Protein AF-A0A6F9CN19-F1 (afdb_monomer)

Solvent-accessible surface area (backbone atoms only — not comparable to full-atom values): 7090 Å² total; per-residue (Å²): 136,91,67,76,57,71,47,80,42,83,46,63,60,89,83,60,94,75,43,63,70,49,41,49,70,39,71,46,81,58,62,67,62,36,44,31,36,53,36,39,32,31,45,31,84,78,61,68,46,53,52,29,28,43,36,44,32,36,23,45,93,88,40,79,76,48,75,51,76,42,83,72,42,68,47,59,54,47,94,64,71,45,78,47,69,55,71,85,42,67,38,74,65,55,86,89,65,64,62,66,31,43,35,43,36,33,36,31,34,73,86,66,49,79,80,45,76,47,38,34,34,42,64

Mean predicted aligned error: 8.13 Å

Structure (mmCIF, N/CA/C/O backbone):
data_AF-A0A6F9CN19-F1
#
_entry.id   AF-A0A6F9CN19-F1
#
loop_
_atom_site.group_PDB
_atom_site.id
_atom_site.type_symbol
_atom_site.label_atom_id
_atom_site.label_alt_id
_atom_site.label_comp_id
_atom_site.label_asym_id
_atom_site.label_entity_id
_atom_site.label_seq_id
_atom_site.pdbx_PDB_ins_code
_atom_site.Cartn_x
_atom_site.Cartn_y
_atom_site.Cartn_z
_atom_site.occupancy
_atom_site.B_iso_or_equiv
_atom_site.auth_seq_id
_atom_site.auth_comp_id
_atom_site.auth_asym_id
_atom_site.auth_atom_id
_atom_site.pdbx_PDB_model_num
ATOM 1 N N . MET A 1 1 ? -25.424 -10.986 -3.372 1.00 30.75 1 MET A N 1
ATOM 2 C CA . MET A 1 1 ? -24.559 -10.530 -4.480 1.00 30.75 1 MET A CA 1
ATOM 3 C C . MET A 1 1 ? -24.333 -9.041 -4.275 1.00 30.75 1 MET A C 1
ATOM 5 O O . MET A 1 1 ? -25.278 -8.412 -3.832 1.00 30.75 1 MET A O 1
ATOM 9 N N . GLU A 1 2 ? -23.114 -8.544 -4.503 1.00 36.38 2 GLU A N 1
ATOM 10 C CA . GLU A 1 2 ? -22.558 -7.228 -4.096 1.00 36.38 2 GLU A CA 1
ATOM 11 C C . GLU A 1 2 ? -22.090 -7.123 -2.640 1.00 36.38 2 GLU A C 1
ATOM 13 O O . GLU A 1 2 ? -22.821 -6.652 -1.772 1.00 36.38 2 GLU A O 1
ATOM 18 N N . LYS A 1 3 ? -20.838 -7.530 -2.380 1.00 28.44 3 LYS A N 1
ATOM 19 C CA . LYS A 1 3 ? -20.067 -7.102 -1.198 1.00 28.44 3 LYS A CA 1
ATOM 20 C C . LYS A 1 3 ? -18.550 -7.014 -1.447 1.00 28.44 3 LYS A C 1
ATOM 22 O O . LYS A 1 3 ? -17.791 -7.126 -0.501 1.00 28.44 3 LYS A O 1
ATOM 27 N N . ASP A 1 4 ? -18.113 -6.767 -2.679 1.00 33.34 4 ASP A N 1
ATOM 28 C CA . ASP A 1 4 ? -16.700 -6.483 -2.954 1.00 33.34 4 ASP A CA 1
ATOM 29 C C . ASP A 1 4 ? -16.559 -4.988 -3.241 1.00 33.34 4 ASP A C 1
ATOM 31 O O . ASP A 1 4 ? -16.896 -4.519 -4.329 1.00 33.34 4 ASP A O 1
ATOM 35 N N . GLN A 1 5 ? -16.117 -4.212 -2.249 1.00 38.00 5 GLN A N 1
ATOM 36 C CA . GLN A 1 5 ? -15.736 -2.820 -2.480 1.00 38.00 5 GLN A CA 1
ATOM 37 C C . GLN A 1 5 ? -14.251 -2.808 -2.850 1.00 38.00 5 GLN A C 1
ATOM 39 O O . GLN A 1 5 ? -13.382 -2.906 -1.986 1.00 38.00 5 GLN A O 1
ATOM 44 N N . ALA A 1 6 ? -13.960 -2.757 -4.152 1.00 35.94 6 ALA A N 1
ATOM 45 C CA . ALA A 1 6 ? -12.597 -2.602 -4.644 1.00 35.94 6 ALA A CA 1
ATOM 46 C C . ALA A 1 6 ? -12.129 -1.162 -4.394 1.00 35.94 6 ALA A C 1
ATOM 48 O O . ALA A 1 6 ? -12.777 -0.199 -4.810 1.00 35.94 6 ALA A O 1
ATOM 49 N N . LEU A 1 7 ? -11.012 -1.010 -3.684 1.00 41.41 7 LEU A N 1
ATOM 50 C CA . LEU A 1 7 ? -10.287 0.253 -3.631 1.00 41.41 7 LEU A CA 1
ATOM 51 C C . LEU A 1 7 ? -9.322 0.264 -4.817 1.00 41.41 7 LEU A C 1
ATOM 53 O O . LEU A 1 7 ? -8.249 -0.338 -4.753 1.00 41.41 7 LEU A O 1
ATOM 57 N N . ASP A 1 8 ? -9.733 0.919 -5.903 1.00 36.56 8 ASP A N 1
ATOM 58 C CA . ASP A 1 8 ? -8.900 1.087 -7.093 1.00 36.56 8 ASP A CA 1
ATOM 59 C C . ASP A 1 8 ? -7.884 2.214 -6.857 1.00 36.56 8 ASP A C 1
ATOM 61 O O . ASP A 1 8 ? -8.230 3.401 -6.816 1.00 36.56 8 ASP A O 1
ATOM 65 N N . ALA A 1 9 ? -6.614 1.842 -6.693 1.00 39.41 9 ALA A N 1
ATOM 66 C CA . ALA A 1 9 ? -5.482 2.753 -6.769 1.00 39.41 9 ALA A CA 1
ATOM 67 C C . ALA A 1 9 ? -4.789 2.551 -8.126 1.00 39.41 9 ALA A C 1
ATOM 69 O O . ALA A 1 9 ? -4.050 1.590 -8.339 1.00 39.41 9 ALA A O 1
ATOM 70 N N . VAL A 1 10 ? -5.044 3.452 -9.074 1.00 36.59 10 VAL A N 1
ATOM 71 C CA . VAL A 1 10 ? -4.301 3.491 -10.341 1.00 36.59 10 VAL A CA 1
ATOM 72 C C . VAL A 1 10 ? -2.981 4.220 -10.079 1.00 36.59 10 VAL A C 1
ATOM 74 O O . VAL A 1 10 ? -3.002 5.398 -9.729 1.00 36.59 10 VAL A O 1
ATOM 77 N N . LEU A 1 11 ? -1.843 3.533 -10.183 1.00 39.59 11 LEU A N 1
ATOM 78 C CA . LEU A 1 11 ? -0.511 4.055 -9.844 1.00 39.59 11 LEU A CA 1
ATOM 79 C C . LEU A 1 11 ? 0.494 3.831 -10.992 1.00 39.59 11 LEU A C 1
ATOM 81 O O . LEU A 1 11 ? 1.560 3.265 -10.789 1.00 39.59 11 LEU A O 1
ATOM 85 N N . GLY A 1 12 ? 0.184 4.273 -12.214 1.00 30.14 12 GLY A N 1
ATOM 86 C CA . GLY A 1 12 ? 1.147 4.253 -13.325 1.00 30.14 12 GLY A CA 1
ATOM 87 C C . GLY A 1 12 ? 2.419 5.057 -13.006 1.00 30.14 12 GLY A C 1
ATOM 88 O O . GLY A 1 12 ? 2.341 6.180 -12.508 1.00 30.14 12 GLY A O 1
ATOM 89 N N . ASP A 1 13 ? 3.599 4.494 -13.286 1.00 31.06 13 ASP A N 1
ATOM 90 C CA . ASP A 1 13 ? 4.883 5.149 -13.015 1.00 31.06 13 ASP A CA 1
ATOM 91 C C . ASP A 1 13 ? 4.949 6.568 -13.591 1.00 31.06 13 ASP A C 1
ATOM 93 O O . ASP A 1 13 ? 4.863 6.769 -14.803 1.00 31.06 13 ASP A O 1
ATOM 97 N N . CYS A 1 14 ? 5.268 7.523 -12.721 1.00 33.78 14 CYS A N 1
ATOM 98 C CA . CYS A 1 14 ? 6.185 8.627 -13.003 1.00 33.78 14 CYS A CA 1
ATOM 99 C C . CYS A 1 14 ? 5.967 9.412 -14.318 1.00 33.78 14 CYS A C 1
ATOM 101 O O . CYS A 1 14 ? 6.923 9.854 -14.942 1.00 33.78 14 CYS A O 1
ATOM 103 N N . VAL A 1 15 ? 4.717 9.660 -14.714 1.00 28.97 15 VAL A N 1
ATOM 104 C CA . VAL A 1 15 ? 4.305 10.889 -15.417 1.00 28.97 15 VAL A CA 1
ATOM 105 C C . VAL A 1 15 ? 2.969 11.310 -14.829 1.00 28.97 15 VAL A C 1
ATOM 107 O O . VAL A 1 15 ? 1.907 11.147 -15.415 1.00 28.97 15 VAL A O 1
ATOM 110 N N . CYS A 1 16 ? 3.082 11.741 -13.579 1.00 29.88 16 CYS A N 1
ATOM 111 C CA . CYS A 1 16 ? 2.322 12.755 -12.871 1.00 29.88 16 CYS A CA 1
ATOM 112 C C . CYS A 1 16 ? 2.470 12.384 -11.398 1.00 29.88 16 CYS A C 1
ATOM 114 O O . CYS A 1 16 ? 1.830 11.460 -10.908 1.00 29.88 16 CYS A O 1
ATOM 116 N N . ALA A 1 17 ? 3.220 13.190 -10.650 1.00 39.22 17 ALA A N 1
ATOM 117 C CA . ALA A 1 17 ? 2.925 13.465 -9.245 1.00 39.22 17 ALA A CA 1
ATOM 118 C C . ALA A 1 17 ? 1.536 14.148 -9.119 1.00 39.22 17 ALA A C 1
ATOM 120 O O . ALA A 1 17 ? 1.366 15.157 -8.443 1.00 39.22 17 ALA A O 1
ATOM 121 N N . GLY A 1 18 ? 0.555 13.640 -9.864 1.00 45.69 18 GLY A N 1
ATOM 122 C CA . GLY A 1 18 ? -0.813 14.082 -9.946 1.00 45.69 18 GLY A CA 1
ATOM 123 C C . GLY A 1 18 ? -1.534 13.410 -8.808 1.00 45.69 18 GLY A C 1
ATOM 124 O O . GLY A 1 18 ? -2.146 12.363 -8.971 1.00 45.69 18 GLY A O 1
ATOM 125 N N . ASP A 1 19 ? -1.412 14.058 -7.657 1.00 54.19 19 ASP A N 1
ATOM 126 C CA . ASP A 1 19 ? -2.309 13.922 -6.525 1.00 54.19 19 ASP A CA 1
ATOM 127 C C . ASP A 1 19 ? -2.088 12.739 -5.564 1.00 54.19 19 ASP A C 1
ATOM 129 O O . ASP A 1 19 ? -3.012 12.300 -4.885 1.00 54.19 19 ASP A O 1
ATOM 133 N N . LEU A 1 20 ? -0.828 12.332 -5.341 1.00 59.16 20 LEU A N 1
ATOM 134 C CA . LEU A 1 20 ? -0.442 11.700 -4.060 1.00 59.16 20 LEU A CA 1
ATOM 135 C C . LEU A 1 20 ? -0.928 12.537 -2.861 1.00 59.16 20 LEU A C 1
ATOM 137 O O . LEU A 1 20 ? -1.382 11.999 -1.853 1.00 59.16 20 LEU A O 1
ATOM 141 N N . GLU A 1 21 ? -0.888 13.863 -2.995 1.00 61.53 21 GLU A N 1
ATOM 142 C CA . GLU A 1 21 ? -1.450 14.793 -2.016 1.00 61.53 21 GLU A CA 1
ATOM 143 C C . GLU A 1 21 ? -2.986 14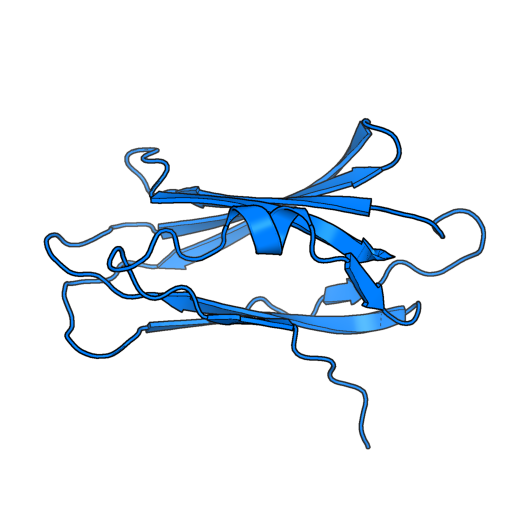.734 -1.938 1.00 61.53 21 GLU A C 1
ATOM 145 O O . GLU A 1 21 ? -3.532 14.872 -0.841 1.00 61.53 21 GLU A O 1
ATOM 150 N N . ALA A 1 22 ? -3.716 14.474 -3.031 1.00 61.81 22 ALA A N 1
ATOM 151 C CA . ALA A 1 22 ? -5.145 14.178 -2.912 1.00 61.81 22 ALA A CA 1
ATOM 152 C C . ALA A 1 22 ? -5.427 12.789 -2.355 1.00 61.81 22 ALA A C 1
ATOM 154 O O . ALA A 1 22 ? -6.414 12.662 -1.640 1.00 61.81 22 ALA A O 1
ATOM 155 N N . LEU A 1 23 ? -4.587 11.775 -2.591 1.00 62.75 23 LEU A N 1
ATOM 156 C CA . LEU A 1 23 ? -4.723 10.478 -1.916 1.00 62.75 23 LEU A CA 1
ATOM 157 C C . LEU A 1 23 ? -4.589 10.634 -0.395 1.00 62.75 23 LEU A C 1
ATOM 159 O O . LEU A 1 23 ? -5.418 10.090 0.331 1.00 62.75 23 LEU A O 1
ATOM 163 N N . LYS A 1 24 ? -3.660 11.479 0.083 1.00 63.38 24 LYS A N 1
ATOM 164 C CA . LYS A 1 24 ? -3.560 11.855 1.510 1.00 63.38 24 LYS A CA 1
ATOM 165 C C . LYS A 1 24 ? -4.826 12.526 2.042 1.00 63.38 24 LYS A C 1
ATOM 167 O O . LYS A 1 24 ? -5.202 12.311 3.192 1.00 63.38 24 LYS A O 1
ATOM 172 N N . LYS A 1 25 ? -5.486 13.345 1.217 1.00 63.97 25 LYS A N 1
ATOM 173 C CA . LYS A 1 25 ? -6.754 14.013 1.563 1.00 63.97 25 LYS A CA 1
ATOM 174 C C . LYS A 1 25 ? -7.978 13.116 1.371 1.00 63.97 25 LYS A C 1
ATOM 176 O O . LYS A 1 25 ? -9.061 13.480 1.828 1.00 63.97 25 LYS A O 1
ATOM 181 N N . LYS A 1 26 ? -7.837 11.975 0.694 1.00 67.06 26 LYS A N 1
ATOM 182 C CA . LYS A 1 26 ? -8.950 11.091 0.368 1.00 67.06 26 LYS A CA 1
ATOM 183 C C . LYS A 1 26 ? -9.280 10.236 1.582 1.00 67.06 26 LYS A C 1
ATOM 185 O O . LYS A 1 26 ? -8.471 9.444 2.064 1.00 67.06 26 LYS A O 1
ATOM 190 N N . SER A 1 27 ? -10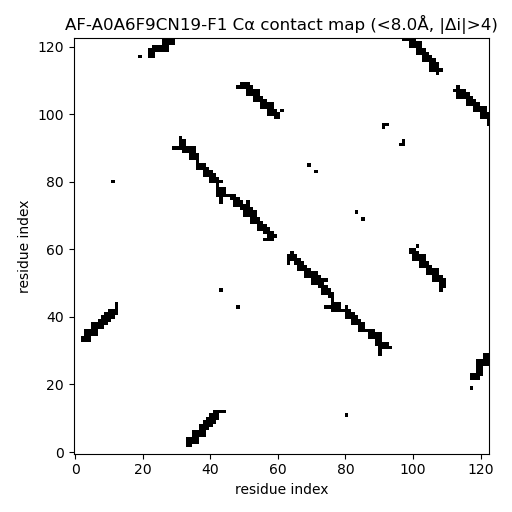.495 10.423 2.074 1.00 68.81 27 SER A N 1
ATOM 191 C CA . SER A 1 27 ? -11.107 9.548 3.056 1.00 68.81 27 SER A CA 1
ATOM 192 C C . SER A 1 27 ? -11.939 8.490 2.342 1.00 68.81 27 SER A C 1
ATOM 194 O O . SER A 1 2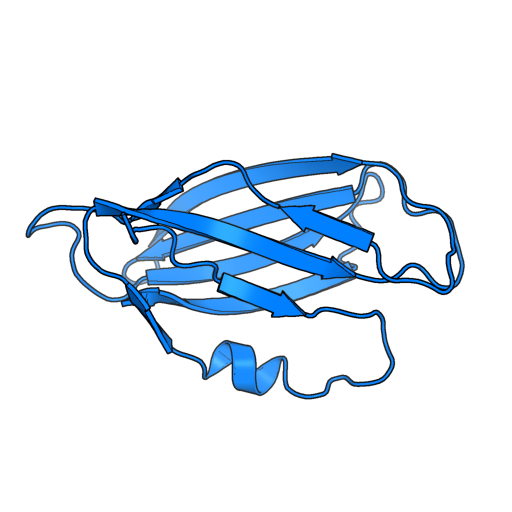7 ? -12.756 8.805 1.474 1.00 68.81 27 SER A O 1
ATOM 196 N N . PHE A 1 28 ? -11.743 7.229 2.707 1.00 77.62 28 PHE A N 1
ATOM 197 C CA . PHE A 1 28 ? -12.595 6.139 2.247 1.00 77.62 28 PHE A CA 1
ATOM 198 C C . PHE A 1 28 ? -13.483 5.695 3.402 1.00 77.62 28 PHE A C 1
ATOM 200 O O . PHE A 1 28 ? -12.989 5.387 4.483 1.00 77.62 28 PHE A O 1
ATOM 207 N N . THR A 1 29 ? -14.795 5.681 3.187 1.00 77.31 29 THR A N 1
ATOM 208 C CA . THR A 1 29 ? -15.745 5.133 4.159 1.00 77.31 29 THR A CA 1
ATOM 209 C C . THR A 1 29 ? -16.017 3.684 3.807 1.00 77.31 29 THR A C 1
ATOM 211 O O . THR A 1 29 ? -16.461 3.390 2.693 1.00 77.31 29 THR A O 1
ATOM 214 N N . MET A 1 30 ? -15.765 2.787 4.753 1.00 76.25 30 MET A N 1
ATOM 215 C CA . MET A 1 30 ? -15.969 1.355 4.576 1.00 76.25 30 MET A CA 1
ATOM 216 C C . MET A 1 30 ? -16.967 0.849 5.607 1.00 76.25 30 MET A C 1
ATOM 218 O O . MET A 1 30 ? -16.975 1.262 6.764 1.00 76.25 30 MET A O 1
ATOM 222 N N . LYS A 1 31 ? -17.855 -0.053 5.187 1.00 78.56 31 LYS A N 1
ATOM 223 C CA . LYS A 1 31 ? -18.762 -0.701 6.136 1.00 78.56 31 LYS A CA 1
ATOM 224 C C . LYS A 1 31 ? -17.962 -1.677 6.996 1.00 78.56 31 LYS A C 1
ATOM 226 O O . LYS A 1 31 ? -17.146 -2.430 6.482 1.00 78.56 31 LYS A O 1
ATOM 231 N N . GLU A 1 32 ? -18.232 -1.695 8.294 1.00 79.19 32 GLU A N 1
ATOM 232 C CA . GLU A 1 32 ? -17.629 -2.674 9.206 1.00 79.19 32 GLU A CA 1
ATOM 233 C C . GLU A 1 32 ? -17.870 -4.110 8.733 1.00 79.19 32 GLU A C 1
ATOM 235 O O . GLU A 1 32 ? -18.982 -4.454 8.317 1.00 79.19 32 GLU A O 1
ATOM 240 N N . GLY A 1 33 ? -16.837 -4.949 8.837 1.00 77.69 33 GLY A N 1
ATOM 241 C CA . GLY A 1 33 ? -16.901 -6.353 8.437 1.00 77.69 33 GLY A CA 1
ATOM 242 C C . GLY A 1 33 ? -17.143 -6.569 6.942 1.00 77.69 33 GLY A C 1
ATOM 243 O O . GLY A 1 33 ? -17.615 -7.639 6.563 1.00 77.69 33 GLY A O 1
ATOM 244 N N . VAL A 1 34 ? -16.923 -5.551 6.100 1.00 83.06 34 VAL A N 1
ATOM 245 C CA . VAL A 1 34 ? -16.911 -5.734 4.647 1.00 83.06 34 VAL A CA 1
ATOM 246 C C . VAL A 1 34 ? -15.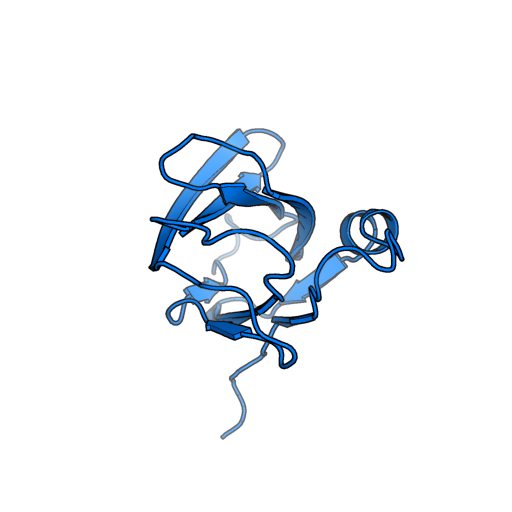572 -6.310 4.221 1.00 83.06 34 VAL A C 1
ATOM 248 O O . VAL A 1 34 ? -14.523 -5.883 4.706 1.00 83.06 34 VAL A O 1
ATOM 251 N N . ASP A 1 35 ? -15.630 -7.245 3.288 1.00 82.81 35 ASP A N 1
ATOM 252 C CA . ASP A 1 35 ? -14.454 -7.742 2.605 1.00 82.81 35 ASP A CA 1
ATOM 253 C C . ASP A 1 35 ? -13.997 -6.708 1.572 1.00 82.81 35 ASP A C 1
ATOM 255 O O . ASP A 1 35 ? -14.800 -6.109 0.846 1.00 82.81 35 ASP A O 1
ATOM 259 N N . TYR A 1 36 ? -12.694 -6.473 1.513 1.00 80.69 36 TYR A N 1
ATOM 260 C CA . TYR A 1 36 ? -12.090 -5.564 0.556 1.00 80.69 36 TYR A CA 1
ATOM 261 C C . TYR A 1 36 ? -10.774 -6.114 0.028 1.00 80.69 36 TYR A C 1
ATOM 263 O O . TYR A 1 36 ? -10.154 -7.018 0.590 1.00 80.69 36 TYR A O 1
ATOM 271 N N . ARG A 1 37 ? -10.355 -5.547 -1.099 1.00 82.75 37 ARG A N 1
ATOM 272 C CA . ARG A 1 37 ? -9.036 -5.767 -1.684 1.00 82.75 37 ARG A CA 1
ATOM 273 C C . ARG A 1 37 ? -8.468 -4.433 -2.114 1.00 82.75 37 ARG A C 1
ATOM 275 O O . ARG A 1 37 ? -9.205 -3.552 -2.566 1.00 82.75 37 ARG A O 1
ATOM 282 N N . VAL A 1 38 ? -7.155 -4.315 -2.009 1.00 81.25 38 VAL A N 1
ATOM 283 C CA . VAL A 1 38 ? -6.414 -3.194 -2.568 1.00 81.25 38 VAL A CA 1
ATOM 284 C C . VAL A 1 38 ? -5.900 -3.637 -3.927 1.00 81.25 38 VAL A C 1
ATOM 286 O O . VAL A 1 38 ? -5.146 -4.609 -4.022 1.00 81.25 38 VAL A O 1
ATOM 289 N N . LYS A 1 39 ? -6.340 -2.944 -4.977 1.00 81.25 39 LYS A N 1
ATOM 290 C CA . LYS A 1 39 ? -5.821 -3.126 -6.328 1.00 81.25 39 LYS A CA 1
ATOM 291 C C . LYS A 1 39 ? -4.900 -1.965 -6.661 1.00 81.25 39 LYS A C 1
ATOM 293 O O . LYS A 1 39 ? -5.268 -0.805 -6.483 1.00 81.25 39 LYS A O 1
ATOM 298 N N . ILE A 1 40 ? -3.713 -2.299 -7.146 1.00 81.75 40 ILE A N 1
ATOM 299 C CA . ILE A 1 40 ? -2.669 -1.351 -7.486 1.00 81.75 40 ILE A CA 1
ATOM 300 C C . ILE A 1 40 ? -2.230 -1.595 -8.923 1.00 81.75 40 ILE A C 1
ATOM 302 O O . ILE A 1 40 ? -1.738 -2.675 -9.248 1.00 81.75 40 ILE A O 1
ATOM 306 N N . HIS A 1 41 ? -2.381 -0.581 -9.766 1.00 81.88 41 HIS A N 1
ATOM 307 C CA . HIS A 1 41 ? -1.790 -0.578 -11.102 1.00 81.88 41 HIS A CA 1
ATOM 308 C C . HIS A 1 41 ? -0.441 0.101 -11.047 1.00 81.88 41 HIS A C 1
ATOM 310 O O . HIS A 1 41 ? -0.377 1.165 -10.463 1.00 81.88 41 HIS A O 1
ATOM 316 N N . PHE A 1 42 ? 0.607 -0.448 -11.641 1.00 82.06 42 PHE A N 1
ATOM 317 C CA . PHE A 1 42 ? 1.893 0.237 -11.730 1.00 82.06 42 PHE A CA 1
ATOM 318 C C . PHE A 1 42 ? 2.590 -0.059 -13.038 1.00 82.06 42 PHE A C 1
ATOM 320 O O . PHE A 1 42 ? 2.255 -1.011 -13.733 1.00 82.06 42 PHE A O 1
ATOM 327 N N . LYS A 1 43 ? 3.553 0.774 -13.410 1.00 83.12 43 LYS A N 1
ATOM 328 C CA . LYS A 1 43 ? 4.356 0.547 -14.610 1.00 83.12 43 LYS A CA 1
ATOM 329 C C . LYS A 1 43 ? 5.790 0.262 -14.179 1.00 83.12 43 LYS A C 1
ATOM 331 O O . LYS A 1 43 ? 6.107 0.386 -13.008 1.00 83.12 43 LYS A O 1
ATOM 336 N N . VAL A 1 44 ? 6.616 -0.229 -15.090 1.00 85.44 44 VAL A N 1
ATOM 337 C CA . VAL A 1 44 ? 8.066 -0.280 -14.899 1.00 85.44 44 VAL A CA 1
ATOM 338 C C . VAL A 1 44 ? 8.673 0.247 -16.186 1.00 85.44 44 VAL A C 1
ATOM 340 O O . VAL A 1 44 ? 8.416 -0.294 -17.261 1.00 85.44 44 VAL A O 1
ATOM 343 N N . ASN A 1 45 ? 9.425 1.344 -16.105 1.00 78.69 45 ASN A N 1
ATOM 344 C CA . ASN A 1 45 ? 9.897 2.046 -17.305 1.00 78.69 45 ASN A CA 1
ATOM 345 C C . ASN A 1 45 ? 11.334 1.718 -17.730 1.00 78.69 45 ASN A C 1
ATOM 347 O O . ASN A 1 45 ? 11.615 1.734 -18.926 1.00 78.69 45 ASN A O 1
ATOM 351 N N . ARG A 1 46 ? 12.262 1.520 -16.783 1.00 79.50 46 ARG A N 1
ATOM 352 C CA . ARG A 1 46 ? 13.711 1.525 -17.074 1.00 79.50 46 ARG A CA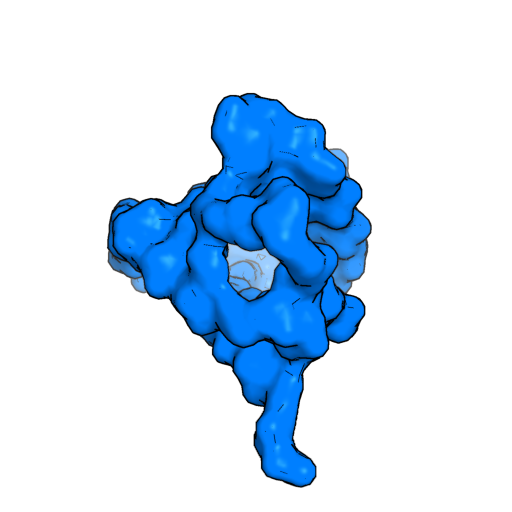 1
ATOM 353 C C . ARG A 1 46 ? 14.384 0.197 -16.787 1.00 79.50 46 ARG A C 1
ATOM 355 O O . ARG A 1 46 ? 14.760 -0.499 -17.720 1.00 79.50 46 ARG A O 1
ATOM 362 N N . ASP A 1 47 ? 14.509 -0.132 -15.510 1.00 84.12 47 ASP A N 1
ATOM 363 C CA . ASP A 1 47 ? 15.256 -1.290 -15.036 1.00 84.12 47 ASP A CA 1
ATOM 364 C C . ASP A 1 47 ? 14.316 -2.306 -14.390 1.00 84.12 47 ASP A C 1
ATOM 366 O O . ASP A 1 47 ? 13.198 -1.976 -13.989 1.00 84.12 47 ASP A O 1
ATOM 370 N N . ILE A 1 48 ? 14.765 -3.560 -14.318 1.00 87.12 48 ILE A N 1
ATOM 371 C CA . ILE A 1 48 ? 14.017 -4.626 -13.651 1.00 87.12 48 ILE A CA 1
ATOM 372 C C . ILE A 1 48 ? 13.971 -4.325 -12.152 1.00 87.12 48 ILE A C 1
ATOM 374 O O . ILE A 1 48 ? 15.013 -4.211 -11.511 1.00 87.12 48 ILE A O 1
ATOM 378 N N . VAL A 1 49 ? 12.768 -4.281 -11.587 1.00 89.00 49 VAL A N 1
ATOM 379 C CA . VAL A 1 49 ? 12.554 -4.186 -10.141 1.00 89.00 49 VAL A CA 1
ATOM 380 C C . VAL A 1 49 ? 12.415 -5.599 -9.594 1.00 89.00 49 VAL A C 1
ATOM 382 O O . VAL A 1 49 ? 11.465 -6.309 -9.931 1.00 89.00 49 VAL A O 1
ATOM 385 N N . SER A 1 50 ? 13.376 -6.033 -8.781 1.00 90.94 50 SER A N 1
ATOM 386 C CA . SER A 1 50 ? 13.416 -7.396 -8.240 1.00 90.94 50 SER A CA 1
ATOM 387 C C . SER A 1 50 ? 12.930 -7.445 -6.796 1.00 90.94 50 SER A C 1
ATOM 389 O O . SER A 1 50 ? 13.330 -6.625 -5.975 1.00 90.94 50 SER A O 1
ATOM 391 N N . GLY A 1 51 ? 12.076 -8.420 -6.479 1.00 93.19 51 GLY A N 1
ATOM 392 C CA . GLY A 1 51 ? 11.591 -8.609 -5.109 1.00 93.19 51 GLY A CA 1
ATOM 393 C C . GLY A 1 51 ? 10.736 -7.448 -4.598 1.00 93.19 51 GLY A C 1
ATOM 394 O O . GLY A 1 51 ? 10.813 -7.095 -3.419 1.00 93.19 51 GLY A O 1
ATOM 395 N N . LEU A 1 52 ? 9.922 -6.859 -5.480 1.00 92.69 52 LEU A N 1
ATOM 396 C CA . LEU A 1 52 ? 8.954 -5.823 -5.146 1.00 92.69 52 LEU A CA 1
ATOM 397 C C . LEU A 1 52 ? 8.007 -6.327 -4.050 1.00 92.69 52 LEU A C 1
ATOM 399 O O . LEU A 1 52 ? 7.452 -7.428 -4.121 1.00 92.69 52 LEU A O 1
ATOM 403 N N . LYS A 1 53 ? 7.816 -5.495 -3.035 1.00 94.00 53 LYS A N 1
ATOM 404 C CA . LYS A 1 53 ? 7.018 -5.728 -1.837 1.00 94.00 53 LYS A CA 1
ATOM 405 C C . LYS A 1 53 ? 6.094 -4.548 -1.627 1.00 94.00 53 LYS A C 1
ATOM 407 O O . LYS A 1 53 ? 6.525 -3.398 -1.650 1.00 94.00 53 LYS A O 1
ATOM 412 N N . TYR A 1 54 ? 4.839 -4.851 -1.343 1.00 92.25 54 TYR A N 1
ATOM 413 C CA . TYR A 1 54 ? 3.869 -3.882 -0.873 1.00 92.25 54 TYR A CA 1
ATOM 414 C C . TYR A 1 54 ? 3.787 -3.956 0.651 1.00 92.25 54 TYR A C 1
ATOM 416 O O . TYR A 1 54 ? 3.566 -5.025 1.220 1.00 92.25 54 TYR A O 1
ATOM 424 N N . VAL A 1 55 ? 3.981 -2.827 1.323 1.00 92.88 55 VAL A N 1
ATOM 425 C CA . VAL A 1 55 ? 3.906 -2.725 2.779 1.00 92.88 55 VAL A CA 1
ATOM 426 C C . VAL A 1 55 ? 2.715 -1.856 3.150 1.00 92.88 55 VAL A C 1
ATOM 428 O O . VAL A 1 55 ? 2.658 -0.680 2.796 1.00 92.88 55 VAL A O 1
ATOM 431 N N . HIS A 1 56 ? 1.796 -2.434 3.915 1.00 91.12 56 HIS A N 1
ATOM 432 C CA . HIS A 1 56 ? 0.588 -1.792 4.408 1.00 91.12 56 HIS A CA 1
ATOM 433 C C . HIS A 1 56 ? 0.681 -1.642 5.928 1.00 91.12 56 HIS A C 1
ATOM 435 O O . HIS A 1 56 ? 0.755 -2.628 6.662 1.00 91.12 56 HIS A O 1
ATOM 441 N N . LEU A 1 57 ? 0.736 -0.405 6.416 1.00 93.06 57 LEU A N 1
ATOM 442 C CA . LEU A 1 57 ? 0.830 -0.092 7.840 1.00 93.06 57 LEU A CA 1
ATOM 443 C C . LEU A 1 57 ? -0.435 0.612 8.301 1.00 93.06 57 LEU A C 1
ATOM 445 O O . LEU A 1 57 ? -0.746 1.704 7.826 1.00 93.06 57 LEU A O 1
ATOM 449 N N . THR A 1 58 ? -1.096 0.048 9.302 1.00 90.88 58 THR A N 1
ATOM 450 C CA . THR A 1 58 ? -2.350 0.595 9.818 1.00 90.88 58 THR A CA 1
ATOM 451 C C . THR A 1 58 ? -2.113 1.222 11.181 1.00 90.88 58 THR A C 1
ATOM 453 O O . THR A 1 58 ? -1.583 0.592 12.102 1.00 90.88 58 THR A O 1
ATOM 456 N N . TYR A 1 59 ? -2.519 2.480 11.327 1.00 92.06 59 TYR A N 1
ATOM 457 C CA . TYR A 1 59 ? -2.382 3.263 12.547 1.00 92.06 59 TYR A CA 1
ATOM 458 C C . TYR A 1 59 ? -3.744 3.695 13.070 1.00 92.06 59 TYR A C 1
ATOM 460 O O . TYR A 1 59 ? -4.619 4.121 12.319 1.00 92.06 59 TYR A O 1
ATOM 468 N N . ARG A 1 60 ? -3.897 3.678 14.391 1.00 89.88 60 ARG A N 1
ATOM 469 C CA . ARG A 1 60 ? -5.081 4.176 15.084 1.00 89.88 60 ARG A CA 1
ATOM 470 C C . ARG A 1 60 ? -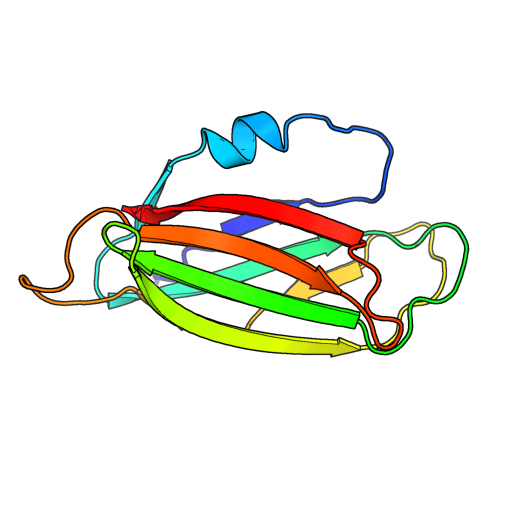4.651 5.103 16.208 1.00 89.88 60 ARG A C 1
ATOM 472 O O . ARG A 1 60 ? -3.858 4.714 17.059 1.00 89.88 60 ARG A O 1
ATOM 479 N N . LYS A 1 61 ? -5.164 6.339 16.211 1.00 87.50 61 LYS A N 1
ATOM 480 C CA . LYS A 1 61 ? -4.781 7.380 17.191 1.00 87.50 61 LYS A CA 1
ATOM 481 C C . LYS A 1 61 ? -3.251 7.540 17.332 1.00 87.50 61 LYS A C 1
ATOM 483 O O . LYS A 1 61 ? -2.739 7.691 18.434 1.00 87.50 61 LYS A O 1
ATOM 488 N N . GLY A 1 62 ? -2.520 7.445 16.218 1.00 86.44 62 GLY A N 1
ATOM 489 C CA . GLY A 1 62 ? -1.054 7.543 16.178 1.00 86.44 62 GLY A CA 1
ATOM 490 C C . GLY A 1 62 ? -0.285 6.266 16.550 1.00 86.44 62 GLY A C 1
ATOM 491 O O . GLY A 1 62 ? 0.921 6.209 16.329 1.00 86.44 62 GLY A O 1
ATOM 492 N N . LEU A 1 63 ? -0.949 5.220 17.051 1.00 90.31 63 LEU A N 1
ATOM 493 C CA . LEU A 1 63 ? -0.325 3.934 17.379 1.00 90.31 63 LEU A CA 1
ATOM 494 C C . LEU A 1 63 ? -0.442 2.967 16.201 1.00 90.31 63 LEU A C 1
ATOM 496 O O . LEU A 1 63 ? -1.528 2.804 15.646 1.00 90.31 63 LEU A O 1
ATOM 500 N N . ARG A 1 64 ? 0.656 2.298 15.829 1.00 92.56 64 ARG A N 1
ATOM 501 C CA . ARG A 1 64 ? 0.619 1.233 14.816 1.00 92.56 64 ARG A CA 1
ATOM 502 C C . ARG A 1 64 ? -0.120 0.026 15.388 1.00 92.56 64 ARG A C 1
ATOM 504 O O . ARG A 1 64 ? 0.331 -0.541 16.380 1.00 92.56 64 ARG A O 1
ATOM 511 N N . VAL A 1 65 ? -1.228 -0.346 14.759 1.00 91.25 65 VAL A N 1
ATOM 512 C CA . VAL A 1 65 ? -2.078 -1.472 15.175 1.00 91.25 65 VAL A CA 1
ATOM 513 C C . VAL A 1 65 ? -1.896 -2.701 14.296 1.00 91.25 65 VAL A C 1
ATOM 515 O O . VAL A 1 65 ? -2.126 -3.802 14.779 1.00 91.25 65 VAL A O 1
ATOM 518 N N . ASP A 1 66 ? -1.452 -2.524 13.051 1.00 90.75 66 ASP A N 1
ATOM 519 C CA . ASP A 1 66 ? -1.192 -3.631 12.134 1.00 90.75 66 ASP A CA 1
ATOM 520 C C . ASP A 1 66 ? -0.055 -3.312 11.145 1.00 90.75 66 ASP A C 1
ATOM 522 O O . ASP A 1 66 ? 0.283 -2.143 10.900 1.00 90.75 66 ASP A O 1
ATOM 526 N N . LYS A 1 67 ? 0.572 -4.369 10.624 1.00 93.19 67 LYS A N 1
ATOM 527 C CA . LYS A 1 67 ? 1.550 -4.325 9.536 1.00 93.19 67 LYS A CA 1
ATOM 528 C C . LYS A 1 67 ? 1.382 -5.576 8.676 1.00 93.19 67 LYS A C 1
ATOM 530 O O . LYS A 1 67 ? 1.784 -6.659 9.100 1.00 93.19 67 LYS A O 1
ATOM 535 N N . ALA A 1 68 ? 0.951 -5.388 7.436 1.00 91.88 68 ALA A N 1
ATOM 536 C CA . ALA A 1 68 ? 0.968 -6.416 6.407 1.00 91.88 68 ALA A CA 1
ATOM 537 C C . ALA A 1 68 ? 2.085 -6.142 5.389 1.00 91.88 68 ALA A C 1
ATOM 539 O O . ALA A 1 68 ? 2.379 -4.996 5.037 1.00 91.88 68 ALA A O 1
ATOM 540 N N . VAL A 1 69 ? 2.754 -7.205 4.943 1.00 93.62 69 VAL A N 1
ATOM 541 C CA . VAL A 1 69 ? 3.780 -7.146 3.896 1.00 93.62 69 VAL A CA 1
ATOM 542 C C . VAL A 1 69 ? 3.456 -8.213 2.869 1.00 93.62 69 VAL A C 1
ATOM 544 O O . VAL A 1 69 ? 3.405 -9.397 3.198 1.00 93.62 69 VAL A O 1
ATOM 547 N N . TYR A 1 70 ? 3.275 -7.787 1.629 1.00 92.69 70 TYR A N 1
ATOM 548 C CA . TYR A 1 70 ? 2.927 -8.646 0.514 1.00 92.69 70 TYR A CA 1
ATOM 549 C C . TYR A 1 70 ? 4.090 -8.701 -0.466 1.00 92.69 70 TYR A C 1
A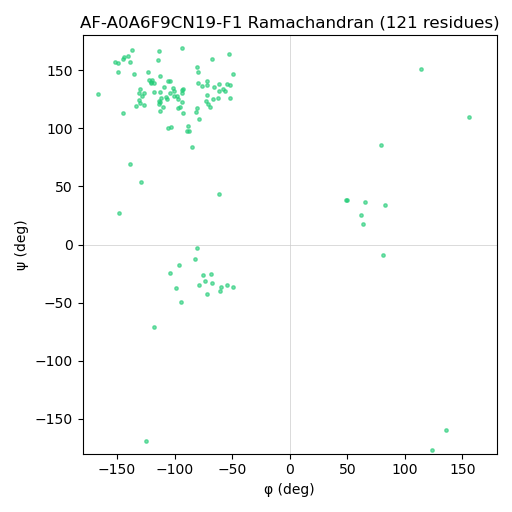TOM 551 O O . TYR A 1 70 ? 4.527 -7.668 -0.969 1.00 92.69 70 TYR A O 1
ATOM 559 N N . MET A 1 71 ? 4.597 -9.905 -0.736 1.00 93.44 71 MET A N 1
ATOM 560 C CA . MET A 1 71 ? 5.523 -10.116 -1.845 1.00 93.44 71 MET A CA 1
ATOM 561 C C . MET A 1 71 ? 4.739 -9.983 -3.149 1.00 93.44 71 MET A C 1
ATOM 563 O O . MET A 1 71 ? 3.777 -10.716 -3.367 1.00 93.44 71 MET A O 1
ATOM 567 N N . VAL A 1 72 ? 5.150 -9.039 -3.987 1.00 91.81 72 VAL A N 1
ATOM 568 C CA . VAL A 1 72 ? 4.490 -8.723 -5.258 1.00 91.81 72 VAL A CA 1
ATOM 569 C C . VAL A 1 72 ? 5.181 -9.507 -6.369 1.00 91.81 72 VAL A C 1
ATOM 571 O O . VAL A 1 72 ? 4.526 -10.250 -7.093 1.00 91.81 72 VAL A O 1
ATOM 574 N N . GLY A 1 73 ? 6.516 -9.439 -6.431 1.00 93.00 73 GLY A N 1
ATOM 575 C CA . GLY A 1 73 ? 7.332 -10.223 -7.362 1.00 93.00 73 GLY A CA 1
ATOM 576 C C . GLY A 1 73 ? 8.432 -9.406 -8.032 1.00 93.00 73 GLY A C 1
ATOM 577 O O . GLY A 1 73 ? 8.814 -8.349 -7.542 1.00 93.00 73 GLY A O 1
ATOM 578 N N . SER A 1 74 ? 8.943 -9.893 -9.160 1.00 91.75 74 SER A N 1
ATOM 579 C CA . SER A 1 74 ? 9.939 -9.180 -9.965 1.00 91.75 74 SER A CA 1
ATOM 580 C C . SER A 1 74 ? 9.334 -8.762 -11.299 1.00 91.75 74 SER A C 1
ATOM 582 O O . SER A 1 74 ? 8.720 -9.583 -11.983 1.00 91.75 74 SER A O 1
ATOM 584 N N . TYR A 1 75 ? 9.518 -7.498 -11.671 1.00 90.06 75 TYR A N 1
ATOM 585 C CA . TYR A 1 75 ? 8.870 -6.880 -12.825 1.00 90.06 75 TYR A CA 1
ATOM 586 C C . TYR A 1 75 ? 9.907 -6.201 -13.710 1.00 90.06 75 TYR A C 1
ATOM 588 O O . TYR A 1 75 ? 10.727 -5.416 -13.240 1.00 90.06 75 TYR A O 1
ATOM 596 N N . GLY A 1 76 ? 9.886 -6.537 -14.998 1.00 87.69 76 GLY A N 1
ATOM 597 C CA . GLY A 1 76 ? 10.728 -5.901 -16.004 1.00 87.69 76 GLY A CA 1
ATOM 598 C C . GLY A 1 76 ? 10.020 -4.736 -16.699 1.00 87.69 76 GLY A C 1
ATOM 599 O O . GLY A 1 76 ? 8.806 -4.595 -16.563 1.00 87.69 76 GLY A O 1
ATOM 600 N N . PRO A 1 77 ? 10.755 -3.930 -17.482 1.00 88.25 77 PRO A N 1
ATOM 601 C CA . PRO A 1 77 ? 10.181 -2.797 -18.192 1.00 88.25 77 PRO A CA 1
ATOM 602 C C . PRO A 1 77 ? 9.097 -3.210 -19.192 1.00 88.25 77 PRO A C 1
ATOM 604 O O . PRO A 1 77 ? 9.312 -4.111 -20.008 1.00 88.25 77 PRO A O 1
ATOM 607 N N . ARG A 1 78 ? 7.945 -2.533 -19.164 1.00 87.38 78 ARG A N 1
ATOM 608 C CA . ARG A 1 78 ? 6.812 -2.806 -20.062 1.00 87.38 78 ARG A CA 1
ATOM 609 C C . ARG A 1 78 ? 6.007 -1.538 -20.359 1.00 87.38 78 ARG A C 1
ATOM 611 O O . ARG A 1 78 ? 5.927 -0.626 -19.541 1.00 87.38 78 ARG A O 1
ATOM 618 N N . VAL A 1 79 ? 5.416 -1.465 -21.557 1.00 84.69 79 VAL A N 1
ATOM 619 C CA . VAL A 1 79 ? 4.580 -0.326 -21.981 1.00 84.69 79 VAL A CA 1
ATOM 620 C C . VAL A 1 79 ? 3.237 -0.320 -21.250 1.00 84.69 79 VAL A C 1
ATOM 622 O O . VAL A 1 79 ? 2.782 0.747 -20.833 1.00 84.69 79 VAL A O 1
ATOM 625 N N . GLU A 1 80 ? 2.620 -1.488 -21.109 1.00 88.81 80 GLU A N 1
ATOM 626 C CA . GLU A 1 80 ? 1.364 -1.695 -20.393 1.00 88.81 80 GLU A CA 1
ATOM 627 C C . GLU A 1 80 ? 1.566 -1.782 -18.876 1.00 88.81 80 GLU A C 1
ATOM 629 O O . GLU A 1 80 ? 2.617 -2.204 -18.396 1.00 88.81 80 GLU A O 1
ATOM 634 N N . GLU A 1 81 ? 0.530 -1.404 -18.129 1.00 85.00 81 GLU A N 1
ATOM 635 C CA . GLU A 1 81 ? 0.536 -1.444 -16.668 1.00 85.00 81 GLU A CA 1
ATOM 636 C C . GLU A 1 81 ? 0.466 -2.884 -16.139 1.00 85.00 81 GLU A C 1
ATOM 638 O O . GLU A 1 81 ? -0.252 -3.746 -16.653 1.00 85.00 81 GLU A O 1
ATOM 643 N N . HIS A 1 82 ? 1.214 -3.127 -15.073 1.00 85.56 82 HIS A N 1
ATOM 644 C CA . HIS A 1 82 ? 1.071 -4.269 -14.191 1.00 85.56 82 HIS A CA 1
ATOM 645 C C . HIS A 1 82 ? -0.072 -4.033 -13.209 1.00 85.56 82 HIS A C 1
ATOM 647 O O . HIS A 1 82 ? -0.325 -2.907 -12.792 1.00 85.56 82 HIS A O 1
ATOM 653 N N . GLU A 1 83 ? -0.738 -5.112 -12.810 1.00 86.50 83 GLU A N 1
ATOM 654 C CA . GLU A 1 83 ? -1.754 -5.099 -11.764 1.00 86.50 83 GLU A CA 1
ATOM 655 C C . GLU A 1 83 ? -1.287 -5.999 -10.618 1.00 86.50 83 GLU A C 1
ATOM 657 O O . GLU A 1 83 ? -0.883 -7.145 -10.834 1.00 86.50 83 GLU A O 1
ATOM 662 N N . PHE A 1 84 ? -1.361 -5.479 -9.398 1.00 85.56 84 PHE A N 1
ATOM 663 C CA . PHE A 1 84 ? -1.230 -6.247 -8.172 1.00 85.56 84 PHE A CA 1
ATOM 664 C C . PHE A 1 84 ? -2.504 -6.105 -7.344 1.00 85.56 84 PHE A C 1
ATOM 666 O O . PHE A 1 84 ? -3.067 -5.019 -7.223 1.00 85.56 84 PHE A O 1
ATOM 673 N N . MET A 1 85 ? -2.950 -7.208 -6.752 1.00 84.25 85 MET A N 1
ATOM 674 C CA . MET A 1 85 ? -4.124 -7.241 -5.894 1.00 84.25 85 MET A CA 1
ATOM 675 C C . MET A 1 85 ? -3.776 -7.964 -4.599 1.00 84.25 85 MET A C 1
ATOM 677 O O . MET A 1 85 ? -3.229 -9.068 -4.630 1.00 84.25 85 MET A O 1
ATOM 681 N N . THR A 1 86 ? -4.106 -7.354 -3.463 1.00 84.31 86 THR A N 1
ATOM 682 C CA . THR A 1 86 ? -3.952 -8.013 -2.164 1.00 84.31 86 THR A CA 1
ATOM 683 C C . THR A 1 86 ? -4.933 -9.184 -2.026 1.00 84.31 86 THR A C 1
ATOM 685 O O . THR A 1 86 ? -5.972 -9.224 -2.700 1.00 84.31 86 THR A O 1
ATOM 688 N N . PRO A 1 87 ? -4.659 -10.134 -1.115 1.00 87.00 87 PRO A N 1
ATOM 689 C CA . PRO A 1 87 ? -5.685 -11.039 -0.615 1.00 87.00 87 PRO A CA 1
ATOM 690 C C . PRO A 1 87 ? -6.905 -10.271 -0.083 1.00 87.00 87 PRO A C 1
ATOM 692 O O . PRO A 1 87 ? -6.842 -9.065 0.165 1.00 87.00 87 PRO A O 1
ATOM 695 N N . VAL A 1 88 ? -8.017 -10.987 0.092 1.00 83.19 88 VAL A N 1
ATOM 696 C CA . VAL A 1 88 ? -9.199 -10.434 0.764 1.00 83.19 88 VAL A CA 1
ATOM 697 C C . VAL A 1 88 ? -8.831 -10.075 2.201 1.00 83.19 88 VAL A C 1
ATOM 699 O O . VAL A 1 88 ? -8.341 -10.927 2.942 1.00 83.19 88 VAL A O 1
ATOM 702 N N . GLU A 1 89 ? -9.098 -8.832 2.578 1.00 80.25 89 GLU A N 1
ATOM 703 C CA . GLU A 1 89 ? -9.006 -8.329 3.944 1.00 80.25 89 GLU A CA 1
ATOM 704 C C . GLU A 1 89 ? -10.412 -7.988 4.453 1.00 80.25 89 GLU A C 1
ATOM 706 O O . GLU A 1 89 ? -11.261 -7.539 3.687 1.00 80.25 89 GLU A O 1
ATOM 711 N N . GLU A 1 90 ? -10.671 -8.198 5.745 1.00 80.06 90 GLU A N 1
ATOM 712 C CA . GLU A 1 90 ? -11.950 -7.845 6.373 1.00 80.06 90 GLU A CA 1
ATOM 713 C C . GLU A 1 90 ? -11.801 -6.518 7.130 1.00 80.06 90 GLU A C 1
ATOM 715 O O . GLU A 1 90 ? -10.915 -6.364 7.977 1.00 80.06 90 GLU A O 1
ATOM 720 N N . ALA A 1 91 ? -12.687 -5.554 6.865 1.00 80.88 91 ALA A N 1
ATOM 721 C CA . ALA A 1 91 ? -12.702 -4.287 7.586 1.00 80.88 91 ALA A CA 1
ATOM 722 C C . ALA A 1 91 ? -12.970 -4.515 9.090 1.00 80.88 91 ALA A C 1
ATOM 724 O O . ALA A 1 91 ? -13.869 -5.291 9.439 1.00 80.88 91 ALA A O 1
ATOM 725 N N . PRO A 1 92 ? -12.267 -3.812 10.002 1.00 79.19 92 PRO A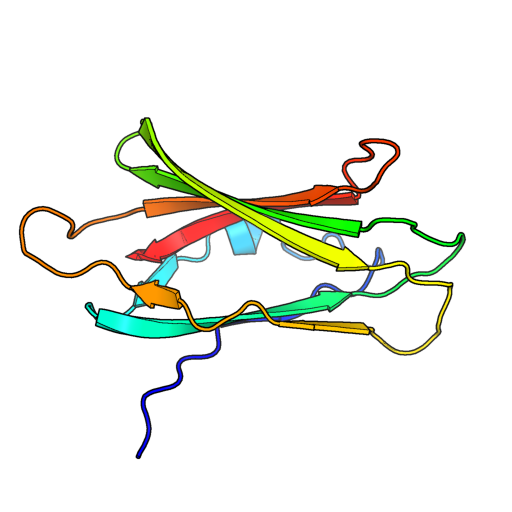 N 1
ATOM 726 C CA . PRO A 1 92 ? -12.449 -3.988 11.441 1.00 79.19 92 PRO A CA 1
ATOM 727 C C . PRO A 1 92 ? -13.920 -3.865 11.865 1.00 79.19 92 PRO A C 1
ATOM 729 O O . PRO A 1 92 ? -14.630 -2.963 11.423 1.00 79.19 92 PRO A O 1
ATOM 732 N N . LYS A 1 93 ? -14.377 -4.754 12.756 1.00 78.94 93 LYS A N 1
ATOM 733 C CA . LYS A 1 93 ? -15.765 -4.786 13.249 1.00 78.94 93 LYS A CA 1
ATOM 734 C C . LYS A 1 93 ? -15.860 -4.659 14.765 1.00 78.94 93 LYS A C 1
ATOM 736 O O . LYS A 1 93 ? -15.082 -5.263 15.502 1.00 78.94 93 LYS A O 1
ATOM 741 N N . GLY A 1 94 ? -16.866 -3.918 15.233 1.00 77.25 94 GLY A N 1
ATOM 742 C CA . GLY A 1 94 ? -17.208 -3.801 16.653 1.00 77.25 94 GLY A CA 1
ATOM 743 C C . GLY A 1 94 ? -16.998 -2.403 17.237 1.00 77.25 94 GLY A C 1
ATOM 744 O O . GLY A 1 94 ? -16.129 -1.641 16.821 1.00 77.25 94 GLY A O 1
ATOM 745 N N . MET A 1 95 ? -17.792 -2.067 18.258 1.00 71.56 95 MET A N 1
ATOM 746 C CA . MET A 1 95 ? -17.866 -0.712 18.830 1.00 71.56 95 MET A CA 1
ATOM 747 C C . MET A 1 95 ? -16.514 -0.141 19.281 1.00 71.56 95 MET A C 1
ATOM 749 O O . MET A 1 95 ? -16.284 1.057 19.151 1.00 71.56 95 MET A O 1
ATOM 753 N N . ILE A 1 96 ? -15.613 -0.989 19.788 1.00 75.25 96 ILE A N 1
ATOM 754 C CA . ILE A 1 96 ? -14.307 -0.563 20.310 1.00 75.25 96 ILE A CA 1
ATOM 755 C C . ILE A 1 96 ? -13.329 -0.228 19.185 1.00 75.25 96 ILE A C 1
ATOM 757 O O . ILE A 1 96 ? -12.425 0.573 19.411 1.00 75.25 96 ILE A O 1
ATOM 761 N N . VAL A 1 97 ? -13.476 -0.814 17.993 1.00 79.69 97 VAL A N 1
ATOM 762 C CA . VAL A 1 97 ? -12.533 -0.651 16.872 1.00 79.69 97 VAL A CA 1
ATOM 763 C C . VAL A 1 97 ? -12.959 0.433 15.880 1.00 79.69 97 VAL A C 1
ATOM 765 O O . VAL A 1 97 ? -12.103 0.997 15.214 1.00 79.69 97 VAL A O 1
ATOM 768 N N . ARG A 1 98 ? -14.231 0.852 15.892 1.00 81.00 98 ARG A N 1
ATOM 769 C CA . ARG A 1 98 ? -14.743 1.974 15.082 1.00 81.00 98 ARG A CA 1
ATOM 770 C C . ARG A 1 98 ? -13.895 3.249 15.185 1.00 81.00 98 ARG A C 1
ATOM 772 O O . ARG A 1 98 ? -13.369 3.589 16.254 1.00 81.00 98 ARG A O 1
ATOM 779 N N . GLY A 1 99 ? -13.828 3.989 14.082 1.00 83.62 99 GLY A N 1
ATOM 780 C CA . GLY A 1 99 ? -13.184 5.298 13.983 1.00 83.62 99 GLY A CA 1
ATOM 781 C C . GLY A 1 99 ? -12.103 5.341 12.909 1.00 83.62 99 GLY A C 1
ATOM 782 O O . GLY A 1 99 ? -11.867 4.367 12.211 1.00 83.62 99 GLY A O 1
ATOM 783 N N . SER A 1 100 ? -11.431 6.484 12.798 1.00 86.06 100 SER A N 1
ATOM 784 C CA . SER A 1 100 ? -10.465 6.724 11.728 1.00 86.06 100 SER A CA 1
ATOM 785 C C . SER A 1 100 ? -9.174 5.930 11.910 1.00 86.06 100 SER A C 1
ATOM 787 O O . SER A 1 100 ? -8.502 6.036 12.947 1.00 86.06 100 SER A O 1
ATOM 789 N N . TYR A 1 101 ? -8.782 5.220 10.859 1.00 88.50 101 TYR A N 1
ATOM 790 C CA . TYR A 1 101 ? -7.469 4.607 10.736 1.00 88.50 101 TYR A CA 1
ATOM 791 C C . TYR A 1 101 ? -6.650 5.343 9.687 1.00 88.50 101 TYR A C 1
ATOM 793 O O . TYR A 1 101 ? -7.137 5.662 8.606 1.00 88.50 101 TYR A O 1
ATOM 801 N N . HIS A 1 102 ? -5.391 5.596 10.020 1.00 89.88 102 HIS A N 1
ATOM 802 C CA . HIS A 1 102 ? -4.422 6.159 9.094 1.00 89.88 102 HIS A CA 1
ATOM 803 C C . HIS A 1 102 ? -3.613 5.008 8.521 1.00 89.88 102 HIS A C 1
ATOM 805 O O . HIS A 1 102 ? -2.930 4.295 9.255 1.00 89.88 102 HIS A O 1
ATOM 811 N N . ILE A 1 103 ? -3.706 4.822 7.217 1.00 88.81 103 ILE A N 1
ATOM 812 C CA . ILE A 1 103 ? -2.954 3.813 6.492 1.00 88.81 103 ILE A CA 1
ATOM 813 C C . ILE A 1 103 ? -1.738 4.499 5.890 1.00 88.81 103 ILE A C 1
ATOM 815 O O . ILE A 1 103 ? -1.877 5.497 5.185 1.00 88.81 103 ILE A O 1
ATOM 819 N N . LYS A 1 104 ? -0.555 3.940 6.134 1.00 91.31 104 LYS A N 1
ATOM 820 C CA . LYS A 1 104 ? 0.671 4.277 5.412 1.00 91.31 104 LYS A CA 1
ATOM 821 C C . LYS A 1 104 ? 1.051 3.094 4.544 1.00 91.31 104 LYS A C 1
ATOM 823 O O . LYS A 1 104 ? 1.289 1.999 5.047 1.00 91.31 104 LYS A O 1
ATOM 828 N N . SER A 1 105 ? 1.084 3.322 3.248 1.00 89.00 105 SER A N 1
ATOM 829 C CA . SER A 1 105 ? 1.341 2.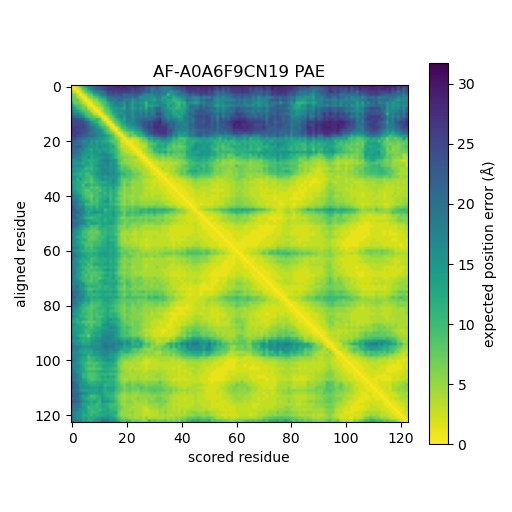315 2.234 1.00 89.00 105 SER A CA 1
ATOM 830 C C . SER A 1 105 ? 2.604 2.670 1.472 1.00 89.00 105 SER A C 1
ATOM 832 O O . SER A 1 105 ? 2.815 3.842 1.173 1.00 89.00 105 SER A O 1
ATOM 834 N N . HIS A 1 106 ? 3.441 1.684 1.164 1.00 90.12 106 HIS A N 1
ATOM 835 C CA . HIS A 1 106 ? 4.577 1.913 0.278 1.00 90.12 106 HIS A CA 1
ATOM 836 C C . HIS A 1 106 ? 5.008 0.671 -0.494 1.00 90.12 106 HIS A C 1
ATOM 838 O O . HIS A 1 106 ? 4.761 -0.458 -0.061 1.00 90.12 106 HIS A O 1
ATOM 844 N N . PHE A 1 107 ? 5.675 0.899 -1.623 1.00 90.31 107 PHE A N 1
ATOM 845 C CA . PHE A 1 107 ? 6.400 -0.122 -2.367 1.00 90.31 107 PHE A CA 1
ATOM 846 C C . PHE A 1 107 ? 7.889 -0.039 -2.089 1.00 90.31 107 PHE A C 1
ATOM 848 O O . PHE A 1 107 ? 8.504 1.020 -2.196 1.00 90.31 107 PHE A O 1
ATOM 855 N N . THR A 1 108 ? 8.470 -1.193 -1.796 1.00 92.31 108 THR A N 1
ATOM 856 C CA . THR A 1 108 ? 9.914 -1.351 -1.665 1.00 92.31 108 THR A CA 1
ATOM 857 C C . THR A 1 108 ? 10.377 -2.626 -2.346 1.00 92.31 108 THR A C 1
ATOM 859 O O . THR A 1 108 ? 9.554 -3.456 -2.707 1.00 92.31 108 THR A O 1
ATOM 862 N N . ASP A 1 109 ? 11.670 -2.799 -2.544 1.00 89.94 109 ASP A N 1
ATOM 863 C CA . ASP A 1 109 ? 12.254 -3.956 -3.215 1.00 89.94 109 ASP A CA 1
ATOM 864 C C . ASP A 1 109 ? 13.316 -4.635 -2.335 1.00 89.94 109 ASP A C 1
ATOM 866 O O . ASP A 1 109 ? 13.411 -4.389 -1.125 1.00 89.94 109 ASP A O 1
ATOM 870 N N . ASP A 1 110 ? 14.088 -5.558 -2.907 1.00 89.75 110 ASP A N 1
ATOM 871 C CA . ASP A 1 110 ? 15.195 -6.200 -2.191 1.00 89.75 110 ASP A CA 1
ATOM 872 C C . ASP A 1 110 ? 16.355 -5.233 -1.885 1.00 89.75 110 ASP A C 1
ATOM 874 O O . ASP A 1 110 ? 17.027 -5.399 -0.862 1.00 89.75 110 ASP A O 1
ATOM 878 N N . ASP A 1 111 ? 16.511 -4.173 -2.683 1.00 88.56 111 ASP A N 1
ATOM 879 C CA . ASP A 1 111 ? 17.498 -3.103 -2.484 1.00 88.56 111 ASP A CA 1
ATOM 880 C C . ASP A 1 111 ? 17.054 -2.064 -1.437 1.00 88.56 111 ASP A C 1
ATOM 882 O O . ASP A 1 111 ? 17.822 -1.173 -1.063 1.00 88.56 111 ASP A O 1
ATOM 886 N N . LYS A 1 112 ? 15.836 -2.216 -0.893 1.00 88.69 112 LYS A N 1
ATOM 887 C CA . LYS A 1 112 ? 15.191 -1.298 0.062 1.00 88.69 112 LYS A CA 1
ATOM 888 C C . LYS A 1 112 ? 14.958 0.098 -0.514 1.00 88.69 112 LYS A C 1
ATOM 890 O O . LYS A 1 112 ? 14.859 1.069 0.242 1.00 88.69 112 LYS A O 1
ATOM 895 N N . THR A 1 113 ? 14.852 0.201 -1.832 1.00 85.00 113 THR A N 1
ATOM 896 C CA . THR A 1 113 ? 14.454 1.435 -2.505 1.00 85.00 113 THR A CA 1
ATOM 897 C C . THR A 1 113 ? 13.005 1.740 -2.138 1.00 85.00 113 THR A C 1
ATOM 899 O O . THR A 1 113 ? 12.173 0.835 -2.118 1.00 85.00 113 THR A O 1
ATOM 902 N N . ASP A 1 114 ? 12.690 2.993 -1.808 1.00 86.31 114 ASP A N 1
ATOM 903 C CA . ASP A 1 114 ? 11.301 3.447 -1.686 1.00 86.31 114 ASP A CA 1
ATOM 904 C C . ASP A 1 114 ? 10.838 3.928 -3.060 1.00 86.31 114 ASP A C 1
ATOM 906 O O . ASP A 1 114 ? 11.225 5.005 -3.516 1.00 86.31 114 ASP A O 1
ATOM 910 N N . HIS A 1 115 ? 10.058 3.092 -3.743 1.00 83.94 115 HIS A N 1
ATOM 911 C CA . HIS A 1 115 ? 9.553 3.398 -5.084 1.00 83.94 115 HIS A CA 1
ATOM 912 C C . HIS A 1 115 ? 8.369 4.352 -5.032 1.00 83.94 115 HIS A C 1
ATOM 914 O O . HIS A 1 115 ? 8.186 5.182 -5.922 1.00 83.94 115 HIS A O 1
ATOM 920 N N . LEU A 1 116 ? 7.546 4.217 -3.993 1.00 81.56 116 LEU A N 1
ATOM 921 C CA . LEU A 1 116 ? 6.330 4.989 -3.829 1.00 81.56 116 LEU A CA 1
ATOM 922 C C . LEU A 1 116 ? 5.812 4.832 -2.406 1.00 81.56 116 LEU A C 1
ATOM 924 O O . LEU A 1 116 ? 5.543 3.714 -1.976 1.00 81.56 116 LEU A O 1
ATOM 928 N N . SER A 1 117 ? 5.532 5.953 -1.750 1.00 85.62 117 SER A N 1
ATOM 929 C CA . SER A 1 117 ? 4.896 6.004 -0.437 1.00 85.62 117 SER A CA 1
ATOM 930 C C . SER A 1 117 ? 3.665 6.905 -0.473 1.00 85.62 117 SER A C 1
ATOM 932 O O . SER A 1 117 ? 3.735 8.047 -0.925 1.00 85.62 117 SER A O 1
ATOM 934 N N . TRP A 1 118 ? 2.536 6.422 0.041 1.00 85.31 118 TRP A N 1
ATOM 935 C CA . TRP A 1 118 ? 1.300 7.191 0.155 1.00 85.31 118 TRP A CA 1
ATOM 936 C C . TRP A 1 118 ? 0.599 6.934 1.483 1.00 85.31 118 TRP A C 1
ATOM 938 O O . TRP A 1 118 ? 0.790 5.911 2.144 1.00 85.31 118 TRP A O 1
ATOM 948 N N . GLU A 1 119 ? -0.232 7.888 1.882 1.00 86.50 119 GLU A N 1
ATOM 949 C CA . GLU A 1 119 ? -1.057 7.770 3.077 1.00 86.50 119 GLU A CA 1
ATOM 950 C C . GLU A 1 119 ? -2.521 7.955 2.691 1.00 86.50 119 GLU A C 1
ATOM 952 O O . GLU A 1 119 ? -2.828 8.680 1.747 1.00 86.50 119 GLU A O 1
ATOM 957 N N . MET A 1 120 ? -3.419 7.285 3.404 1.00 83.25 120 MET A N 1
ATOM 958 C CA . MET A 1 120 ? -4.863 7.465 3.261 1.00 83.25 120 MET A CA 1
ATOM 959 C C . MET A 1 120 ? -5.541 7.304 4.618 1.00 83.25 120 MET A C 1
ATOM 961 O O . MET A 1 120 ? -4.989 6.686 5.531 1.00 83.25 120 MET A O 1
ATOM 965 N N . THR A 1 121 ? -6.753 7.837 4.748 1.00 83.75 121 THR A N 1
ATOM 966 C CA . THR A 1 121 ? -7.568 7.622 5.948 1.00 83.75 121 THR A CA 1
ATOM 967 C C . THR A 1 121 ? -8.776 6.768 5.598 1.00 83.75 121 THR A C 1
ATOM 969 O O . THR A 1 121 ? -9.537 7.118 4.696 1.00 83.75 121 THR A O 1
ATOM 972 N N . ILE A 1 122 ? -8.973 5.672 6.325 1.00 83.56 122 ILE A N 1
ATOM 973 C CA . ILE A 1 122 ? -10.204 4.877 6.251 1.00 83.56 122 ILE A CA 1
ATOM 974 C C . ILE A 1 122 ? -11.064 5.153 7.488 1.00 83.56 122 ILE A C 1
ATOM 976 O O . ILE A 1 122 ? -10.538 5.339 8.592 1.00 83.56 122 ILE A O 1
ATOM 980 N N . PHE A 1 123 ? -12.375 5.233 7.279 1.00 74.31 123 PHE A N 1
ATOM 981 C CA . PHE A 1 123 ? -13.399 5.505 8.289 1.00 74.31 123 PHE A CA 1
ATOM 982 C C . PHE A 1 123 ? -14.390 4.353 8.379 1.00 74.31 123 PHE A C 1
ATOM 984 O O . PHE A 1 123 ? -14.818 3.877 7.299 1.00 74.31 123 PHE A O 1
#

pLDDT: mean 76.75, std 18.9, range [28.44, 94.0]

Secondary structure (DSSP, 8-state):
----EEEEEEE-SSS---SHHHHHH-EE---TT-EEEEEEEEEE-SS-EEEEEEEEEEEETTEEEEEEEEEEEEE--EEEEEEEEPPPEEPP-STTT-S-EEEEEEEE-TT--EEEEEEEEE-

Sequence (123 aa):
MEKDQALDAVLGDCVCAGDLEALKKKSFTMKEGVDYRVKIHFKVNRDIVSGLKYVHLTYRKGLRVDKAVYMVGSYGPRVEEHEFMTPVEEAPKGMIVRGSYHIKSHFTDDDKTDHLSWEMTIF

Nearest PDB structures (foldseek):
  2jhy-assembly1_A  TM=9.608E-01  e=5.341E-15  Homo sapiens
  1qvy-assembly3_C  TM=9.499E-01  e=7.830E-15  Homo sapiens
  2jhs-assembly1_A  TM=9.601E-01  e=1.148E-14  Homo sapiens
  2jhv-assembly3_C  TM=9.438E-01  e=1.280E-14  Homo sapiens
  2n80-assembly1_B  TM=9.048E-01  e=2.605E-14  Homo sapiens

Foldseek 3Di:
DDQEDEPDDEEEPDPDPPPLVVQAVDEAEDDAFGKYKYKYKYFDADAKFAQKKKWKWKDDPNHTPDIDIDRFGIDGHDPGIDMDMDPIDTHHDDDVPDDKIKIWMFMAGPVRDTRDIGIHIYD

Radius of gyration: 15.14 Å; Cα contacts (8 Å, |Δi|>4): 255; chains: 1; bounding box: 42×26×42 Å